Protein AF-A0A9D6RA54-F1 (afdb_monomer)

Solvent-accessible surface area (backbone atoms only — not comparable to full-atom values): 5304 Å² total; p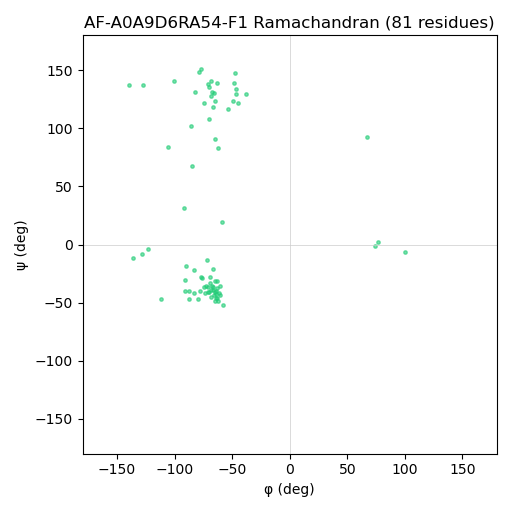er-residue (Å²): 145,68,74,66,59,56,59,49,48,66,54,46,49,54,45,52,70,48,44,46,55,50,52,51,48,48,52,70,73,42,57,52,70,67,51,49,56,52,56,65,70,61,61,75,72,72,77,72,76,74,90,79,67,75,86,63,73,68,42,63,38,93,88,78,63,48,81,34,62,76,90,52,57,53,40,91,87,79,67,50,74,52,126

Structure (mmCIF, N/CA/C/O backbone):
data_AF-A0A9D6RA54-F1
#
_entry.id   AF-A0A9D6RA54-F1
#
loop_
_atom_site.group_PDB
_atom_site.id
_atom_site.type_symbol
_atom_site.label_atom_id
_atom_site.label_alt_id
_atom_site.label_comp_id
_atom_site.label_asym_id
_atom_site.label_entity_id
_atom_site.label_seq_id
_atom_site.pdbx_PDB_ins_code
_atom_site.Cartn_x
_atom_site.Cartn_y
_atom_site.Cartn_z
_atom_site.occupancy
_atom_site.B_iso_or_equiv
_atom_site.auth_seq_id
_atom_site.auth_comp_id
_atom_site.auth_asym_id
_atom_site.auth_atom_id
_atom_site.pdbx_PDB_model_num
ATOM 1 N N . MET A 1 1 ? 26.287 26.261 -37.865 1.00 54.12 1 MET A N 1
ATOM 2 C CA . MET A 1 1 ? 24.999 25.846 -37.258 1.00 54.12 1 MET A CA 1
ATOM 3 C C . MET A 1 1 ? 24.674 24.364 -37.535 1.00 54.12 1 MET A C 1
ATOM 5 O O . MET A 1 1 ? 23.516 24.039 -37.731 1.00 54.12 1 MET A O 1
ATOM 9 N N . MET A 1 2 ? 25.660 23.444 -37.551 1.00 58.62 2 MET A N 1
ATOM 10 C CA . MET A 1 2 ? 25.414 22.013 -37.866 1.00 58.62 2 MET A CA 1
ATOM 11 C C . MET A 1 2 ? 26.141 21.013 -36.938 1.00 58.62 2 MET A C 1
ATOM 13 O O . MET A 1 2 ? 25.791 19.843 -36.925 1.00 58.62 2 MET A O 1
ATOM 17 N N . MET A 1 3 ? 27.088 21.450 -36.096 1.00 66.31 3 MET A N 1
ATOM 18 C CA . MET A 1 3 ? 27.836 20.553 -35.189 1.00 66.31 3 MET A CA 1
ATOM 19 C C . MET A 1 3 ? 27.088 20.231 -33.880 1.00 66.31 3 MET A C 1
ATOM 21 O O . MET A 1 3 ? 27.345 19.206 -33.261 1.00 66.31 3 MET A O 1
ATOM 25 N N . GLY A 1 4 ? 26.128 21.070 -33.469 1.00 68.75 4 GLY A N 1
ATOM 26 C CA . GLY A 1 4 ? 25.360 20.869 -32.231 1.00 68.75 4 GLY A CA 1
ATOM 27 C C . GLY A 1 4 ? 24.265 19.804 -32.338 1.00 68.75 4 GLY A C 1
ATOM 28 O O . GLY A 1 4 ? 23.954 19.144 -31.352 1.00 68.75 4 GLY A O 1
ATOM 29 N N . ALA A 1 5 ? 23.718 19.589 -33.540 1.00 72.62 5 ALA A N 1
ATOM 30 C CA . ALA A 1 5 ? 22.674 18.591 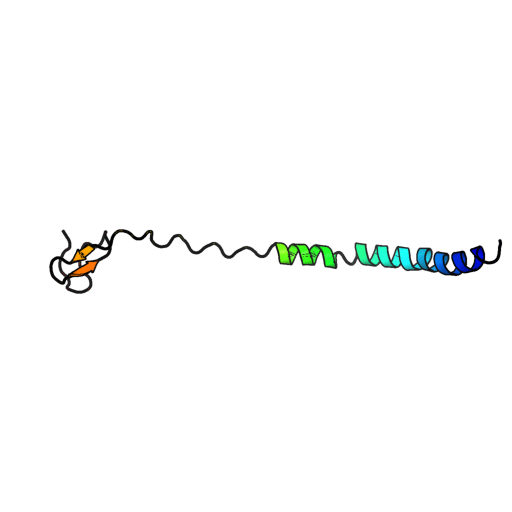-33.751 1.00 72.62 5 ALA A CA 1
ATOM 31 C C . ALA A 1 5 ? 23.211 17.165 -33.539 1.00 72.62 5 ALA A C 1
ATOM 33 O O . ALA A 1 5 ? 22.546 16.356 -32.906 1.00 72.62 5 ALA A O 1
ATOM 34 N N . GLY A 1 6 ? 24.438 16.868 -33.985 1.00 79.81 6 GLY A N 1
ATOM 35 C CA . GLY A 1 6 ? 25.028 15.529 -33.865 1.00 79.81 6 GLY A CA 1
ATOM 36 C C . GLY A 1 6 ? 25.243 15.071 -32.419 1.00 79.81 6 GLY A C 1
ATOM 37 O O . GLY A 1 6 ? 24.850 13.961 -32.070 1.00 79.81 6 GLY A O 1
ATOM 38 N N . LEU A 1 7 ? 25.797 15.934 -31.557 1.00 83.19 7 LEU A N 1
ATOM 39 C CA . LEU A 1 7 ? 25.981 15.633 -30.129 1.00 83.19 7 LEU A CA 1
ATOM 40 C C . LEU A 1 7 ? 24.629 15.456 -29.420 1.00 83.19 7 LEU A C 1
ATOM 42 O O . LEU A 1 7 ? 24.465 14.559 -28.594 1.00 83.19 7 LEU A O 1
ATOM 46 N N . LEU A 1 8 ? 23.651 16.293 -29.780 1.00 82.69 8 LEU A N 1
ATOM 47 C CA . LEU A 1 8 ? 22.302 16.221 -29.236 1.00 82.69 8 LEU A CA 1
ATOM 48 C C . LEU A 1 8 ? 21.628 14.896 -29.612 1.00 82.69 8 LEU A C 1
ATOM 50 O O . LEU A 1 8 ? 21.081 14.235 -28.737 1.00 82.69 8 LEU A O 1
ATOM 54 N N . PHE A 1 9 ? 21.717 14.468 -30.874 1.00 85.94 9 PHE A N 1
ATOM 55 C CA . PHE A 1 9 ? 21.201 13.170 -31.312 1.00 85.94 9 PHE A CA 1
ATOM 56 C C . PHE A 1 9 ? 21.952 12.007 -30.652 1.00 85.94 9 PHE A C 1
ATOM 58 O O . PHE A 1 9 ? 21.316 11.065 -30.192 1.00 85.94 9 PHE A O 1
ATOM 65 N N . MET A 1 10 ? 23.275 12.083 -30.510 1.00 85.00 10 MET A N 1
ATOM 66 C CA . MET A 1 10 ? 24.066 11.032 -29.860 1.00 85.00 10 MET A CA 1
ATOM 67 C C . MET A 1 10 ? 23.704 10.829 -28.378 1.00 85.00 10 MET A C 1
ATOM 69 O O . MET A 1 10 ? 23.782 9.704 -27.894 1.00 85.00 10 MET A O 1
ATOM 73 N N . LEU A 1 11 ? 23.290 11.880 -27.662 1.00 87.88 11 LEU A N 1
ATOM 74 C CA . LEU A 1 11 ? 22.833 11.788 -26.268 1.00 87.88 11 LEU A CA 1
ATOM 75 C C . LEU A 1 11 ? 21.333 11.483 -26.151 1.00 87.88 11 LEU A C 1
ATOM 77 O O . LEU A 1 11 ? 20.940 10.676 -25.309 1.00 87.88 11 LEU A O 1
ATOM 81 N N . LEU A 1 12 ? 20.490 12.083 -26.999 1.00 88.62 12 LEU A N 1
ATOM 82 C CA . LEU A 1 12 ? 19.039 11.872 -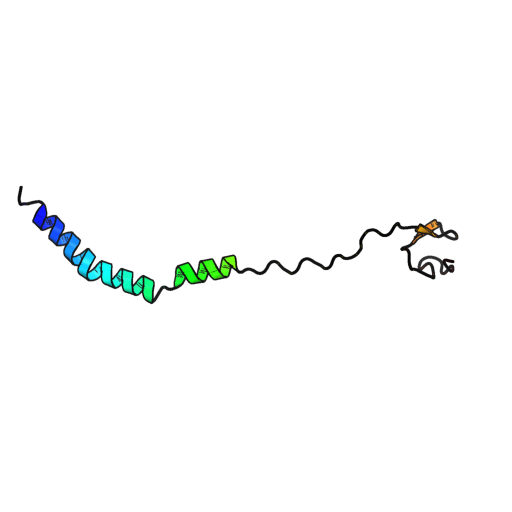26.966 1.00 88.62 12 LEU A CA 1
ATOM 83 C C . LEU A 1 12 ? 18.642 10.480 -27.442 1.00 88.62 12 LEU A C 1
ATOM 85 O O . LEU A 1 12 ? 17.761 9.879 -26.839 1.00 88.62 12 LEU A O 1
ATOM 89 N N . ILE A 1 13 ? 19.270 9.950 -28.493 1.00 90.25 13 ILE A N 1
ATOM 90 C CA . ILE A 1 13 ? 18.909 8.640 -29.048 1.00 90.25 13 ILE A CA 1
ATOM 91 C C . ILE A 1 13 ? 19.025 7.526 -27.991 1.00 90.25 13 ILE A C 1
ATOM 93 O O . ILE A 1 13 ? 18.028 6.842 -27.778 1.00 90.25 13 ILE A O 1
ATOM 97 N N . PRO A 1 14 ? 20.143 7.338 -27.264 1.00 87.75 14 PRO A N 1
ATOM 98 C CA . PRO A 1 14 ? 20.213 6.319 -26.219 1.00 87.75 14 PRO A CA 1
ATOM 99 C C . PRO A 1 14 ? 19.337 6.660 -25.005 1.00 87.75 14 PRO A C 1
ATOM 101 O O . PRO A 1 14 ? 18.755 5.754 -24.416 1.00 87.75 14 PRO A O 1
ATOM 104 N N . LEU A 1 15 ? 19.160 7.936 -24.643 1.00 89.69 15 LEU A N 1
ATOM 105 C CA . LEU A 1 15 ? 18.260 8.318 -23.546 1.00 89.69 15 LEU A CA 1
ATOM 106 C C . LEU A 1 15 ? 16.798 7.955 -23.859 1.00 89.69 15 LEU A C 1
ATOM 108 O O . LEU A 1 15 ? 16.062 7.508 -2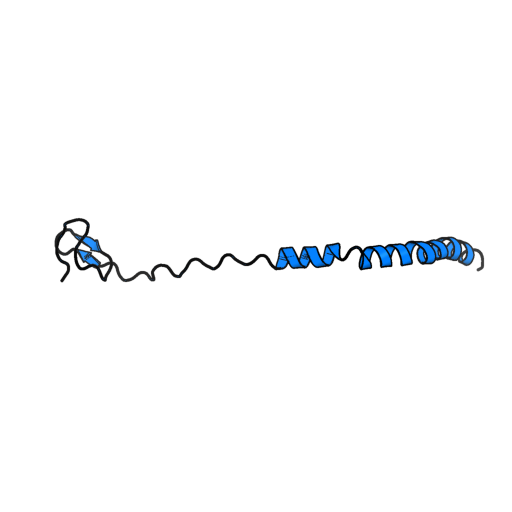2.985 1.00 89.69 15 LEU A O 1
ATOM 112 N N . ILE A 1 16 ? 16.386 8.105 -25.115 1.00 90.81 16 ILE A N 1
ATOM 113 C CA . ILE A 1 16 ? 15.034 7.776 -25.568 1.00 90.81 16 ILE A CA 1
ATOM 114 C C . ILE A 1 16 ? 14.894 6.266 -25.781 1.00 90.81 16 ILE A C 1
ATOM 116 O O . ILE A 1 16 ? 13.935 5.670 -25.308 1.00 90.81 16 ILE A O 1
ATOM 120 N N . VAL A 1 17 ? 15.848 5.621 -26.451 1.00 92.75 17 VAL A N 1
ATOM 121 C CA . VAL A 1 17 ? 15.759 4.194 -26.810 1.00 92.75 17 VAL A CA 1
ATOM 122 C C . VAL A 1 17 ? 16.032 3.275 -25.624 1.00 92.75 17 VAL A C 1
ATOM 124 O O . VAL A 1 17 ? 15.512 2.169 -25.589 1.00 92.75 17 VAL A O 1
ATOM 127 N N . ILE A 1 18 ? 16.831 3.706 -24.650 1.00 90.38 18 ILE A N 1
ATOM 128 C CA . ILE A 1 18 ? 17.210 2.890 -23.490 1.00 90.38 18 ILE A CA 1
ATOM 129 C C . ILE A 1 18 ? 16.571 3.462 -22.225 1.00 90.38 18 ILE A C 1
ATOM 131 O O . ILE A 1 18 ? 15.954 2.726 -21.459 1.00 90.38 18 ILE A O 1
ATOM 135 N N . GLY A 1 19 ? 16.651 4.778 -22.022 1.00 90.44 19 GLY A N 1
ATOM 136 C CA . GLY A 1 19 ? 16.092 5.427 -20.836 1.00 90.44 19 GLY A CA 1
ATOM 137 C C . GLY A 1 19 ? 14.565 5.395 -20.789 1.00 90.44 19 GLY A C 1
ATOM 138 O O . GLY A 1 19 ? 14.016 5.035 -19.752 1.00 90.44 19 GLY A O 1
ATOM 139 N N . ALA A 1 20 ? 13.866 5.697 -21.889 1.00 90.69 20 ALA A N 1
ATOM 140 C CA . ALA A 1 20 ? 12.400 5.676 -21.893 1.00 90.69 20 ALA A CA 1
ATOM 141 C C . ALA A 1 20 ? 11.809 4.278 -21.612 1.00 90.69 20 ALA A C 1
ATOM 143 O O . ALA A 1 20 ? 10.963 4.183 -20.722 1.00 90.69 20 ALA A O 1
ATOM 144 N N . PRO A 1 21 ? 12.243 3.179 -22.263 1.00 91.69 21 PRO A N 1
ATOM 145 C CA . PRO A 1 21 ? 11.736 1.854 -21.917 1.00 91.69 21 PRO A CA 1
ATOM 146 C C . PRO A 1 21 ? 12.170 1.404 -20.523 1.00 91.69 21 PRO A C 1
ATOM 148 O O . PRO A 1 21 ? 11.358 0.797 -19.831 1.00 91.69 21 PRO A O 1
ATOM 151 N N . LEU A 1 22 ? 13.380 1.743 -20.057 1.00 89.75 22 LEU A N 1
ATOM 152 C CA . LEU A 1 22 ? 13.767 1.453 -18.672 1.00 89.75 22 LEU A CA 1
ATOM 153 C C . LEU A 1 22 ? 12.867 2.174 -17.662 1.00 89.75 22 LEU A C 1
ATOM 155 O O . LEU A 1 22 ? 12.438 1.559 -16.691 1.00 89.75 22 LEU A O 1
ATOM 159 N N . LEU A 1 23 ? 12.520 3.440 -17.898 1.00 85.19 23 LEU A N 1
ATOM 160 C CA . LEU A 1 23 ? 11.627 4.215 -17.030 1.00 85.19 23 LEU A CA 1
ATOM 161 C C . LEU A 1 23 ? 10.203 3.636 -17.046 1.00 85.19 23 LEU A C 1
ATOM 163 O O 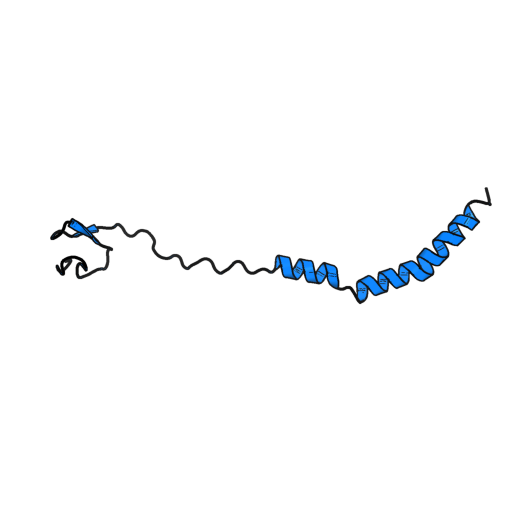. LEU A 1 23 ? 9.591 3.446 -15.995 1.00 85.19 23 LEU A O 1
ATOM 167 N N . ILE A 1 24 ? 9.698 3.282 -18.229 1.00 86.75 24 ILE A N 1
ATOM 168 C CA . ILE A 1 24 ? 8.388 2.641 -18.398 1.00 86.75 24 ILE A CA 1
ATOM 169 C C . ILE A 1 24 ? 8.341 1.296 -17.657 1.00 86.75 24 ILE A C 1
ATOM 171 O O . ILE A 1 24 ? 7.380 1.030 -16.938 1.00 86.75 24 ILE A O 1
ATOM 175 N N . VAL A 1 25 ? 9.394 0.481 -17.750 1.00 88.62 25 VAL A N 1
ATOM 176 C CA . VAL A 1 25 ? 9.518 -0.777 -16.997 1.00 88.62 25 VAL A CA 1
ATOM 177 C C . VAL A 1 25 ? 9.580 -0.516 -15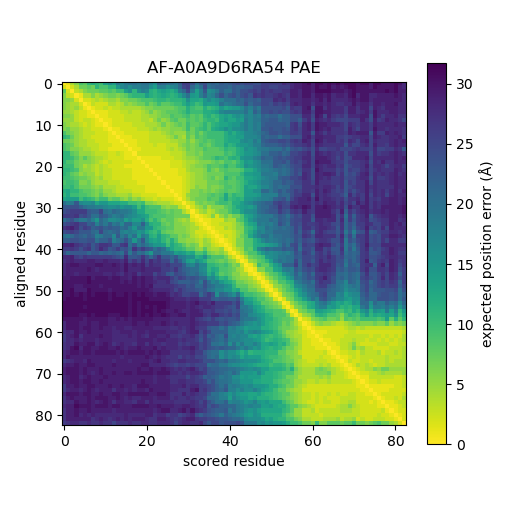.490 1.00 88.62 25 VAL A C 1
ATOM 179 O O . VAL A 1 25 ? 8.895 -1.195 -14.731 1.00 88.62 25 VAL A O 1
ATOM 182 N N . VAL A 1 26 ? 10.322 0.496 -15.036 1.00 84.62 26 VAL A N 1
ATOM 183 C CA . VAL A 1 26 ? 10.404 0.872 -13.614 1.00 84.62 26 VAL A CA 1
ATOM 184 C C . VAL A 1 26 ? 9.062 1.366 -13.065 1.00 84.62 26 VAL A C 1
ATOM 186 O O . VAL A 1 26 ? 8.776 1.112 -11.905 1.00 84.62 26 VAL A O 1
ATOM 189 N N . LEU A 1 27 ? 8.210 2.009 -13.863 1.00 76.94 27 LEU A N 1
ATOM 190 C CA . LEU A 1 27 ? 6.858 2.421 -13.451 1.00 76.94 27 LEU A CA 1
ATOM 191 C C . LEU A 1 27 ? 5.850 1.268 -13.457 1.00 76.94 27 LEU A C 1
ATOM 193 O O . LEU A 1 27 ? 5.002 1.185 -12.571 1.00 76.94 27 LEU A O 1
ATOM 197 N N . LEU A 1 28 ? 5.927 0.390 -14.458 1.00 79.06 28 LEU A N 1
ATOM 198 C CA . LEU A 1 28 ? 5.014 -0.746 -14.597 1.00 79.06 28 LEU A CA 1
ATOM 199 C C . LEU A 1 28 ? 5.319 -1.850 -13.578 1.00 79.06 28 LEU A C 1
ATOM 201 O O . LEU A 1 28 ? 4.403 -2.413 -12.986 1.00 79.06 28 LEU A O 1
ATOM 205 N N . VAL A 1 29 ? 6.603 -2.144 -13.357 1.00 76.94 29 VAL A N 1
ATOM 206 C CA . VAL A 1 29 ? 7.065 -3.126 -12.363 1.00 76.94 29 VAL A CA 1
ATOM 207 C C . VAL A 1 29 ? 7.146 -2.483 -10.981 1.00 76.94 29 VAL A C 1
ATOM 209 O O . VAL A 1 29 ? 6.717 -3.060 -9.984 1.00 76.94 29 VAL A O 1
ATOM 212 N N . GLY A 1 30 ? 7.649 -1.254 -10.909 1.00 66.12 30 GLY A N 1
ATOM 213 C CA . GLY A 1 30 ? 7.650 -0.447 -9.701 1.00 66.12 30 GLY A CA 1
ATOM 214 C C . GLY A 1 30 ? 6.337 0.301 -9.532 1.00 66.12 30 GLY A C 1
ATOM 215 O O . GLY A 1 30 ? 6.330 1.526 -9.414 1.00 66.12 30 GLY A O 1
ATOM 216 N N . GLY A 1 31 ? 5.253 -0.437 -9.283 1.00 68.25 31 GLY A N 1
ATOM 217 C CA . GLY A 1 31 ? 4.094 0.073 -8.527 1.00 68.25 31 GLY A CA 1
ATOM 218 C C . GLY A 1 31 ? 4.452 0.541 -7.097 1.00 68.25 31 GLY A C 1
ATOM 219 O O . GLY A 1 31 ? 3.599 0.610 -6.216 1.00 68.25 31 GLY A O 1
ATOM 220 N N . GLY A 1 32 ? 5.736 0.808 -6.843 1.00 64.56 32 GLY A N 1
ATOM 221 C CA . GLY A 1 32 ? 6.428 0.710 -5.574 1.00 64.56 32 GLY A CA 1
ATOM 222 C C . GLY A 1 32 ? 6.324 1.967 -4.740 1.00 64.56 32 GLY A C 1
ATOM 223 O O . GLY A 1 32 ? 5.968 1.862 -3.575 1.00 64.56 32 GLY A O 1
ATOM 224 N N . LEU A 1 33 ? 6.549 3.158 -5.302 1.00 63.75 33 LEU A N 1
ATOM 225 C CA . LEU A 1 33 ? 6.409 4.376 -4.497 1.00 63.75 33 LEU A CA 1
ATOM 226 C C . LEU A 1 33 ? 4.929 4.632 -4.169 1.00 63.75 33 LEU A C 1
ATOM 228 O O . LEU A 1 33 ? 4.558 4.934 -3.039 1.00 63.75 33 LEU A O 1
ATOM 232 N N . THR A 1 34 ? 4.048 4.414 -5.138 1.00 65.31 34 THR A N 1
ATOM 233 C CA . THR A 1 34 ? 2.623 4.728 -5.020 1.00 65.31 34 THR A CA 1
ATOM 234 C C . THR A 1 34 ? 1.869 3.772 -4.096 1.00 65.31 34 THR A C 1
ATOM 236 O O . THR A 1 34 ? 0.977 4.220 -3.376 1.00 65.31 34 THR A O 1
ATOM 239 N N . ALA A 1 35 ? 2.214 2.480 -4.073 1.00 66.31 35 ALA A N 1
ATOM 240 C CA . ALA A 1 35 ? 1.647 1.537 -3.109 1.00 66.31 35 ALA A CA 1
ATOM 241 C C . ALA A 1 35 ? 2.170 1.791 -1.682 1.00 66.31 35 ALA A C 1
ATOM 243 O O . ALA A 1 35 ? 1.393 1.710 -0.729 1.00 66.31 35 ALA A O 1
ATOM 244 N N . LEU A 1 36 ? 3.444 2.185 -1.526 1.00 64.06 36 LEU A N 1
ATOM 245 C CA . LEU A 1 36 ? 4.031 2.502 -0.217 1.00 64.06 36 LEU A CA 1
ATOM 246 C C . LEU A 1 36 ? 3.387 3.727 0.430 1.00 64.06 36 LEU A C 1
ATOM 248 O O . LEU A 1 36 ? 2.980 3.658 1.588 1.00 64.06 36 LEU A O 1
ATOM 252 N N . LEU A 1 37 ? 3.239 4.831 -0.309 1.00 69.00 37 LEU A N 1
ATOM 253 C CA . LEU A 1 37 ? 2.575 6.021 0.233 1.00 69.00 37 LEU A CA 1
ATOM 254 C C . LEU A 1 37 ? 1.125 5.721 0.642 1.00 69.00 37 LEU A C 1
ATOM 256 O O . LEU A 1 37 ? 0.655 6.215 1.666 1.00 69.00 37 LEU A O 1
ATOM 260 N N . ARG A 1 38 ? 0.431 4.861 -0.112 1.00 70.50 38 ARG A N 1
ATOM 261 C CA . ARG A 1 38 ? -0.939 4.435 0.205 1.00 70.50 38 ARG A CA 1
ATOM 262 C C . ARG A 1 38 ? -1.005 3.607 1.490 1.00 70.50 38 ARG A C 1
ATOM 264 O O . ARG A 1 38 ? -1.945 3.765 2.261 1.00 70.50 38 ARG A O 1
ATOM 271 N N . SER A 1 39 ? -0.000 2.773 1.749 1.00 61.88 39 SER A N 1
ATOM 272 C CA . SER A 1 39 ? 0.067 1.967 2.970 1.00 61.88 39 SER A CA 1
ATOM 273 C C . SER A 1 39 ? 0.431 2.791 4.206 1.00 61.88 39 SER A C 1
ATOM 275 O O . SER A 1 39 ? -0.120 2.532 5.272 1.00 61.88 39 SER A O 1
ATOM 277 N N . LEU A 1 40 ? 1.307 3.798 4.085 1.00 68.50 40 LEU A N 1
ATOM 278 C CA . LEU A 1 40 ? 1.586 4.712 5.202 1.00 68.50 40 LEU A CA 1
ATOM 279 C C . LEU A 1 40 ? 0.377 5.604 5.519 1.00 68.50 40 LEU A C 1
ATOM 281 O O . LEU A 1 40 ? 0.080 5.847 6.687 1.00 68.50 40 LEU A O 1
ATOM 285 N N . SER A 1 41 ? -0.337 6.070 4.492 1.00 74.75 41 SER A N 1
ATOM 286 C CA . SER A 1 41 ? -1.530 6.906 4.662 1.00 74.75 41 SER A CA 1
ATOM 287 C C . SER A 1 41 ? -2.714 6.148 5.269 1.00 74.75 41 SER A C 1
ATOM 289 O O . SER A 1 41 ? -3.545 6.757 5.936 1.00 74.75 41 SER A O 1
ATOM 291 N N . ASN A 1 42 ? -2.795 4.835 5.052 1.00 68.25 42 ASN A N 1
ATOM 292 C CA . ASN A 1 42 ? -3.852 3.980 5.586 1.00 68.25 42 ASN A CA 1
ATOM 293 C C . ASN A 1 42 ? -3.484 3.352 6.935 1.00 68.25 42 ASN A C 1
ATOM 295 O O . ASN A 1 42 ? -3.941 2.252 7.227 1.00 68.25 42 ASN A O 1
ATOM 299 N N . ASN A 1 43 ? -2.688 4.019 7.775 1.00 73.56 43 ASN A N 1
ATOM 300 C CA . ASN A 1 43 ? -2.546 3.587 9.162 1.00 73.56 43 ASN A CA 1
ATOM 301 C C . ASN A 1 43 ? -3.874 3.889 9.890 1.00 73.56 43 ASN A C 1
ATOM 303 O O . ASN A 1 43 ? -4.197 5.069 10.080 1.00 73.56 43 ASN A O 1
ATOM 307 N N . PRO A 1 44 ? -4.699 2.882 10.242 1.00 63.50 44 PRO A N 1
ATOM 308 C CA . PRO A 1 44 ? -5.959 3.148 10.906 1.00 63.50 44 PRO A CA 1
ATOM 309 C C . PRO A 1 44 ? -5.629 3.711 12.283 1.00 63.50 44 PRO A C 1
ATOM 311 O O 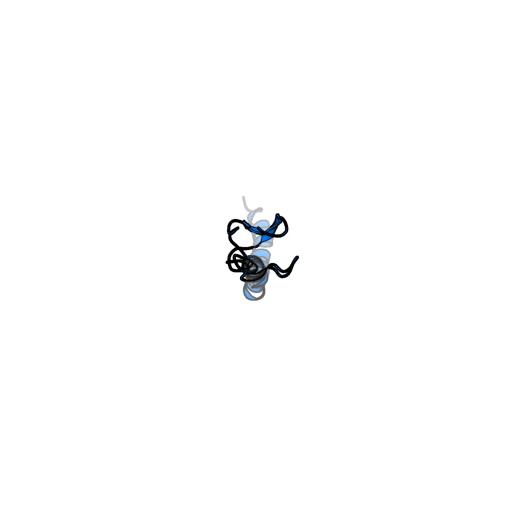. PRO A 1 44 ? -4.984 3.053 13.099 1.00 63.50 44 PRO A O 1
ATOM 314 N N . LYS A 1 45 ? -6.062 4.951 12.538 1.00 63.09 45 LYS A N 1
ATOM 315 C CA . LYS A 1 45 ? -6.092 5.515 13.886 1.00 63.09 45 LYS A CA 1
ATOM 316 C C . LYS A 1 45 ? -6.685 4.439 14.803 1.00 63.09 45 LYS A C 1
ATOM 318 O O . LYS A 1 45 ? -7.801 4.000 14.510 1.00 63.09 45 LYS A O 1
ATOM 323 N N . PRO A 1 46 ? -5.967 3.990 15.855 1.00 69.50 46 PRO A N 1
ATOM 324 C CA . PRO A 1 46 ? -6.533 3.072 16.830 1.00 69.50 46 PRO A CA 1
ATOM 325 C C . PRO A 1 46 ? -7.908 3.613 17.218 1.00 69.50 46 PRO A C 1
ATOM 327 O O . PRO A 1 46 ? -8.000 4.828 17.454 1.00 69.50 46 PRO A O 1
ATOM 330 N N . PRO A 1 47 ? -8.974 2.788 17.186 1.00 65.56 47 PRO A N 1
ATOM 331 C CA . PRO A 1 47 ? -10.298 3.252 17.558 1.00 65.56 47 PRO A CA 1
ATOM 332 C C . PRO A 1 47 ? -10.141 3.963 18.892 1.00 65.56 47 PRO A C 1
ATOM 334 O O . PRO A 1 47 ? -9.532 3.418 19.817 1.00 65.56 47 PRO A O 1
ATOM 337 N N . ALA A 1 48 ? -10.566 5.229 18.921 1.00 64.88 48 ALA A N 1
ATOM 338 C CA . ALA A 1 48 ? -10.476 6.038 20.120 1.00 64.88 48 ALA A CA 1
ATOM 339 C C . ALA A 1 48 ? -10.996 5.183 21.282 1.00 64.88 48 ALA A C 1
ATOM 341 O O . ALA A 1 48 ? -12.013 4.500 21.096 1.00 64.88 48 ALA A O 1
ATOM 342 N N . PRO A 1 49 ? -10.290 5.148 22.429 1.00 71.75 49 PRO A N 1
ATOM 343 C CA . PRO A 1 49 ? -10.785 4.408 23.574 1.00 71.75 49 PRO A CA 1
ATOM 344 C C . PRO A 1 49 ? -12.248 4.809 23.791 1.00 71.75 49 PRO A C 1
ATOM 346 O O . PRO A 1 49 ? -12.580 5.986 23.589 1.00 71.75 49 PRO A O 1
ATOM 349 N N . PRO A 1 50 ? -13.132 3.846 24.117 1.00 71.12 50 PRO A N 1
ATOM 350 C CA . PRO A 1 50 ? -14.540 4.140 24.342 1.00 71.12 50 PRO A CA 1
ATOM 351 C C . PRO A 1 50 ? -14.654 5.352 25.274 1.00 71.12 50 PRO A C 1
ATOM 353 O O . PRO A 1 50 ? -13.772 5.513 26.122 1.00 71.12 50 PRO A O 1
ATOM 356 N N . PRO A 1 51 ? -15.686 6.206 25.145 1.00 66.88 51 PRO A N 1
ATOM 357 C CA . PRO A 1 51 ? -15.911 7.303 26.078 1.00 66.88 51 PRO A CA 1
ATOM 358 C C . PRO A 1 51 ? -16.171 6.713 27.471 1.00 66.88 51 PRO A C 1
ATOM 360 O O . PRO A 1 51 ? -17.307 6.470 27.872 1.00 66.88 51 PRO A O 1
ATOM 363 N N . VAL A 1 52 ? -15.106 6.384 28.199 1.00 59.09 52 VAL A N 1
ATOM 364 C CA . VAL A 1 52 ? -15.197 5.803 29.527 1.00 59.09 52 VAL A CA 1
ATOM 365 C C . VAL A 1 52 ? -15.321 6.948 30.506 1.00 59.09 52 VAL A C 1
ATOM 367 O O . VAL A 1 52 ? -14.358 7.618 30.859 1.00 59.09 52 VAL A O 1
ATOM 370 N N . ALA A 1 53 ? -16.574 7.107 30.918 1.00 60.91 53 ALA A N 1
ATOM 371 C CA . ALA A 1 53 ? -17.065 7.949 31.986 1.00 60.91 53 ALA A CA 1
ATOM 372 C C . ALA A 1 53 ? -16.926 9.454 31.727 1.00 60.91 53 ALA A C 1
ATOM 374 O O . ALA A 1 53 ? -15.978 10.116 32.143 1.00 60.91 53 ALA A O 1
ATOM 375 N N . THR A 1 54 ? -18.000 10.017 31.173 1.00 51.69 54 THR A N 1
ATOM 376 C CA . THR A 1 54 ? -18.505 11.309 31.642 1.00 51.69 54 THR A CA 1
ATOM 377 C C . THR A 1 54 ? -18.360 11.376 33.170 1.00 51.69 54 THR A C 1
ATOM 379 O O . THR A 1 54 ? -18.784 10.429 33.844 1.00 51.69 54 THR A O 1
ATOM 382 N N . PRO A 1 55 ? -17.768 12.441 33.740 1.00 60.25 55 PRO A N 1
ATOM 383 C CA . PRO A 1 55 ? -17.683 12.613 35.183 1.00 60.25 55 PRO A CA 1
ATOM 384 C C . PRO A 1 55 ? -19.102 12.784 35.725 1.00 60.25 55 PRO A C 1
ATOM 386 O O . PRO A 1 55 ? -19.658 13.877 35.761 1.00 60.25 55 PRO A O 1
ATOM 389 N N . THR A 1 56 ? -19.732 11.671 36.090 1.00 60.66 56 THR A N 1
ATOM 390 C CA . THR A 1 56 ? -20.969 11.702 36.857 1.00 60.66 56 THR A CA 1
ATOM 391 C C . THR A 1 56 ? -20.600 12.282 38.222 1.00 60.66 56 THR A C 1
ATOM 393 O O . THR A 1 56 ? -19.598 11.836 38.789 1.00 60.66 56 THR A O 1
ATOM 396 N N . PRO A 1 57 ? -21.326 13.292 38.733 1.00 61.59 57 PRO A N 1
ATOM 397 C CA . PRO A 1 57 ? -20.941 14.002 39.947 1.00 61.59 57 PRO A CA 1
ATOM 398 C C . PRO A 1 57 ? -20.708 13.009 41.087 1.00 61.59 57 PRO A C 1
ATOM 400 O O . PRO A 1 57 ? -21.611 12.264 41.472 1.00 61.59 57 PRO A O 1
ATOM 403 N N . ALA A 1 58 ? -19.468 12.960 41.577 1.00 69.56 58 ALA A N 1
ATOM 404 C CA . ALA A 1 58 ? -19.103 12.140 42.718 1.00 69.56 58 ALA A CA 1
ATOM 405 C C . ALA A 1 58 ? -19.843 12.679 43.949 1.00 69.56 58 ALA A C 1
ATOM 407 O O . ALA A 1 58 ? -19.737 13.859 44.279 1.00 69.56 58 ALA A O 1
ATOM 408 N N . ARG A 1 59 ? -20.623 11.820 44.608 1.00 76.81 59 ARG A N 1
ATOM 409 C CA . ARG A 1 59 ? -21.333 12.139 45.854 1.00 76.81 59 ARG A CA 1
ATOM 410 C C . ARG A 1 59 ? -20.554 11.566 47.031 1.00 76.81 59 ARG A C 1
ATOM 412 O O . ARG A 1 59 ? -20.031 10.464 46.924 1.00 76.81 59 ARG A O 1
ATOM 419 N N . ALA A 1 60 ? -20.468 12.273 48.152 1.00 85.38 60 ALA A N 1
ATOM 420 C CA . ALA A 1 60 ? -19.820 11.737 49.349 1.00 85.38 60 ALA A CA 1
ATOM 421 C C . ALA A 1 60 ? -20.750 10.773 50.107 1.00 85.38 60 ALA A C 1
ATOM 423 O O . ALA A 1 60 ? -21.970 10.939 50.117 1.00 85.38 60 ALA A O 1
ATOM 424 N N . CYS A 1 61 ? -20.177 9.764 50.760 1.00 88.69 61 CYS A N 1
ATOM 425 C CA . CYS A 1 61 ? -20.909 8.854 51.634 1.00 88.69 61 CYS A CA 1
ATOM 426 C C . CYS A 1 61 ? -21.381 9.595 52.889 1.00 88.69 61 CYS A C 1
ATOM 428 O O . CYS A 1 61 ? -20.531 10.148 53.587 1.00 88.69 61 CYS A O 1
ATOM 430 N N . PRO A 1 62 ? -22.670 9.538 53.264 1.00 83.19 62 PRO A N 1
ATOM 431 C CA . PRO A 1 62 ? -23.143 10.169 54.497 1.00 83.19 62 PRO A CA 1
ATOM 432 C C . PRO A 1 62 ? -22.577 9.507 55.765 1.00 83.19 62 PRO A C 1
ATOM 434 O O . PRO A 1 62 ? -22.539 10.133 56.817 1.00 83.19 62 PRO A O 1
ATOM 437 N N . THR A 1 63 ? -22.119 8.253 55.682 1.00 88.75 63 THR A N 1
ATOM 438 C CA . THR A 1 63 ? -21.610 7.499 56.839 1.00 88.75 63 THR A CA 1
ATOM 439 C C . THR A 1 63 ? -20.103 7.656 57.044 1.00 88.75 63 THR A C 1
ATOM 441 O O . THR A 1 63 ? -19.651 7.732 58.180 1.00 88.75 63 THR A O 1
ATOM 444 N N . CYS A 1 64 ? -19.305 7.670 55.969 1.00 90.81 64 CYS A N 1
ATOM 445 C CA . CYS A 1 64 ? -17.836 7.694 56.066 1.00 90.81 64 CYS A CA 1
ATOM 446 C C . CYS A 1 64 ? -17.164 8.877 55.352 1.00 90.81 64 CYS A C 1
ATOM 448 O O . CYS A 1 64 ? -15.942 8.992 55.397 1.00 90.81 64 CYS A O 1
ATOM 450 N N . GLY A 1 65 ? -17.928 9.723 54.655 1.00 86.31 65 GLY A N 1
ATOM 451 C CA . GLY A 1 65 ? -17.428 10.914 53.959 1.00 86.31 65 GLY A CA 1
ATOM 452 C C . GLY A 1 65 ? -16.650 10.656 52.665 1.00 86.31 65 GLY A C 1
ATOM 453 O O . GLY A 1 65 ? -16.235 11.609 52.015 1.00 86.31 65 GLY A O 1
ATOM 454 N N . ARG A 1 66 ? -16.440 9.397 52.258 1.00 86.06 66 ARG A N 1
ATOM 455 C CA . ARG A 1 66 ? -15.668 9.065 51.046 1.00 86.06 66 ARG A CA 1
ATOM 456 C C . ARG A 1 66 ? -16.459 9.291 49.765 1.00 86.06 66 ARG A C 1
ATOM 458 O O . ARG A 1 66 ? -17.676 9.137 49.747 1.00 86.06 66 ARG A O 1
ATOM 465 N N . GLU A 1 67 ? -15.748 9.595 48.687 1.00 86.19 67 GLU A N 1
ATOM 466 C CA . GLU A 1 67 ? -16.324 9.808 47.361 1.00 86.19 67 GLU A CA 1
ATOM 467 C C . GLU A 1 67 ? -16.905 8.511 46.788 1.00 86.19 67 GLU A C 1
ATOM 469 O O . GLU A 1 67 ? -16.267 7.456 46.777 1.00 86.19 67 GLU A O 1
ATOM 474 N N . ILE A 1 68 ? -18.136 8.596 46.300 1.00 87.00 68 ILE A N 1
ATOM 475 C CA . ILE A 1 68 ? -18.886 7.493 45.720 1.00 87.00 68 ILE A CA 1
ATOM 476 C C . ILE A 1 68 ? -19.397 7.908 44.351 1.00 87.00 68 ILE A C 1
ATOM 478 O O . ILE A 1 68 ? -19.933 9.002 44.149 1.00 87.00 68 ILE A O 1
ATOM 482 N N . ARG A 1 69 ? -19.282 6.978 43.405 1.00 82.00 69 ARG A N 1
ATOM 483 C CA . ARG A 1 69 ? -19.919 7.127 42.107 1.00 82.00 69 ARG A CA 1
ATOM 484 C C . ARG A 1 69 ? -21.442 6.971 42.227 1.00 82.00 69 ARG A C 1
ATOM 486 O O . ARG A 1 69 ? -21.931 6.088 42.937 1.00 82.00 69 ARG A O 1
ATOM 493 N N . PRO A 1 70 ? -22.214 7.813 41.534 1.00 75.06 70 PRO A N 1
ATOM 494 C CA . PRO A 1 70 ? -23.659 7.652 41.444 1.00 75.06 70 PRO A CA 1
ATOM 495 C C . PRO A 1 70 ? -23.991 6.331 40.735 1.00 75.06 70 PRO A C 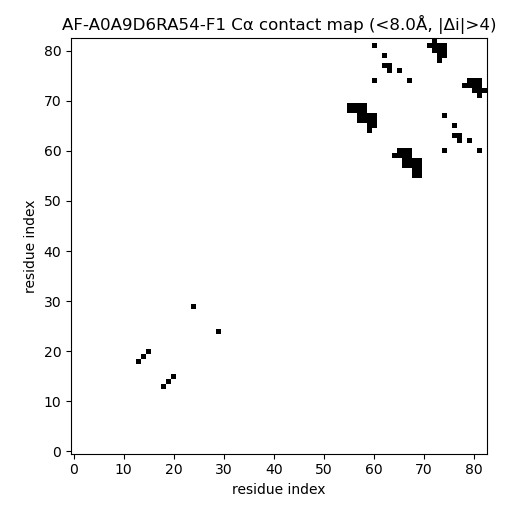1
ATOM 497 O O . PRO A 1 70 ? -23.314 5.935 39.789 1.00 75.06 70 PRO A O 1
ATOM 500 N N . GLY A 1 71 ? -25.005 5.626 41.240 1.00 78.88 71 GLY A N 1
ATOM 501 C CA . GLY A 1 71 ? -25.367 4.269 40.806 1.00 78.88 71 GLY A CA 1
ATOM 502 C C . GLY A 1 71 ? -24.861 3.148 41.722 1.00 78.88 71 GLY A C 1
ATOM 503 O O . GLY A 1 71 ? -25.230 1.994 41.530 1.00 78.88 71 GLY A O 1
ATOM 504 N N . TRP A 1 72 ? -24.046 3.454 42.735 1.00 83.12 72 TRP A N 1
ATOM 505 C CA . TRP A 1 72 ? -23.717 2.488 43.786 1.00 83.12 72 TRP A CA 1
ATOM 506 C C . TRP A 1 72 ? -24.802 2.442 44.861 1.00 83.12 72 TRP A C 1
ATOM 508 O O . TRP A 1 72 ? -25.173 3.486 45.400 1.00 83.12 72 TRP A O 1
ATOM 518 N N . ASN A 1 73 ? -25.238 1.223 45.197 1.00 86.62 73 ASN A N 1
ATOM 519 C CA . ASN A 1 73 ? -26.214 0.933 46.257 1.00 86.62 73 ASN A CA 1
ATOM 520 C C . ASN A 1 73 ? -25.550 0.693 47.620 1.00 86.62 73 ASN A C 1
ATOM 522 O O . ASN A 1 73 ? -26.210 0.755 48.652 1.00 86.62 73 ASN A O 1
ATOM 526 N N . VAL A 1 74 ? -24.246 0.403 47.633 1.00 89.31 74 VAL A N 1
ATOM 527 C CA . VAL A 1 74 ? -23.464 0.120 48.841 1.00 89.31 74 VAL A CA 1
ATOM 528 C C . VAL A 1 74 ? -22.101 0.795 48.718 1.00 89.31 74 VAL A C 1
ATOM 530 O O . VAL A 1 74 ? -21.480 0.769 47.654 1.00 89.31 74 VAL A O 1
ATOM 533 N N . CYS A 1 75 ? -21.627 1.420 49.794 1.00 90.50 75 CYS A N 1
ATOM 534 C CA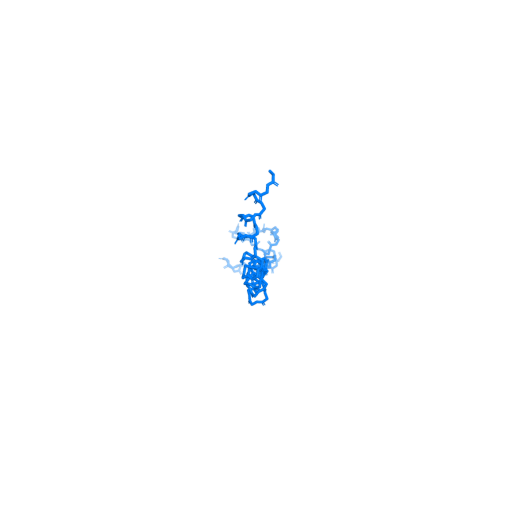 . CYS A 1 75 ? -20.301 2.026 49.839 1.00 90.50 75 CYS A CA 1
ATOM 535 C C . CYS A 1 75 ? -19.217 0.936 49.945 1.00 90.50 75 CYS A C 1
ATOM 537 O O . CYS A 1 75 ? -19.205 0.211 50.939 1.00 90.50 75 CYS A O 1
ATOM 539 N N . PRO A 1 76 ? -18.245 0.837 49.017 1.00 85.62 76 PRO A N 1
ATOM 540 C CA . PRO A 1 76 ? -17.194 -0.183 49.090 1.00 85.62 76 PRO A CA 1
ATOM 541 C C . PRO A 1 76 ? -16.167 0.079 50.194 1.00 85.62 76 PRO A C 1
ATOM 543 O O . PRO A 1 76 ? -15.365 -0.792 50.504 1.00 85.62 76 PRO A O 1
ATOM 546 N N . SER A 1 77 ? -16.148 1.281 50.774 1.00 88.56 77 SER A N 1
ATOM 547 C CA . SER A 1 77 ? -15.191 1.619 51.827 1.00 88.56 77 SER A CA 1
ATOM 548 C C . SER A 1 77 ? -15.697 1.329 53.237 1.00 88.56 77 SER A C 1
ATOM 550 O O . SER A 1 77 ? -14.880 1.051 54.105 1.00 88.56 77 SER A O 1
ATOM 552 N N . CYS A 1 78 ? -17.007 1.418 53.490 1.00 91.25 78 CYS A N 1
ATOM 553 C CA . CYS A 1 78 ? -17.580 1.176 54.822 1.00 91.25 78 CYS A CA 1
ATOM 554 C C . CYS A 1 78 ? -18.738 0.168 54.848 1.00 91.25 78 CYS A C 1
ATOM 556 O O . CYS A 1 78 ? -19.195 -0.183 55.928 1.00 91.25 78 CYS A O 1
ATOM 558 N N . GLY A 1 79 ? -19.238 -0.283 53.695 1.00 89.25 79 GLY A N 1
ATOM 559 C CA . GLY A 1 79 ? -20.352 -1.233 53.604 1.00 89.25 79 GLY A CA 1
ATOM 560 C C . GLY A 1 79 ? -21.742 -0.637 53.852 1.00 89.25 79 GLY A C 1
ATOM 561 O O . GLY A 1 79 ? -22.722 -1.374 53.822 1.00 89.25 79 GLY A O 1
ATOM 562 N N . ALA A 1 80 ? -21.861 0.676 54.079 1.00 89.44 80 ALA A N 1
ATOM 563 C CA . ALA A 1 80 ? -23.155 1.324 54.295 1.00 89.44 80 ALA A CA 1
ATOM 564 C C . ALA A 1 80 ? -24.014 1.329 53.019 1.00 89.44 80 ALA A C 1
ATOM 566 O O . ALA A 1 80 ? -23.498 1.567 51.922 1.00 89.44 80 ALA A O 1
ATOM 567 N N . ALA A 1 81 ? -25.322 1.109 53.168 1.00 88.81 81 ALA A N 1
ATOM 568 C CA . ALA A 1 81 ? -26.285 1.233 52.079 1.00 88.81 81 ALA A CA 1
ATOM 569 C C . ALA A 1 81 ? -26.469 2.707 51.679 1.00 88.81 81 ALA A C 1
ATOM 571 O O . ALA A 1 81 ? -26.580 3.586 52.533 1.00 88.81 81 ALA A O 1
ATOM 572 N N . LEU A 1 82 ? -26.482 2.974 50.376 1.00 83.06 82 LEU A N 1
ATOM 573 C CA . LEU A 1 82 ? -26.577 4.306 49.786 1.00 83.06 82 LEU A CA 1
ATOM 574 C C . LEU A 1 82 ? -27.984 4.488 49.221 1.00 83.06 82 LEU A C 1
ATOM 576 O O . LEU A 1 82 ? -28.215 4.225 48.041 1.00 83.06 82 LEU A O 1
ATOM 580 N N . THR A 1 83 ? -28.908 4.875 50.096 1.00 73.69 83 THR A N 1
ATOM 581 C CA . THR A 1 83 ? -30.303 5.190 49.757 1.00 73.69 83 THR A CA 1
ATOM 582 C C . THR A 1 83 ? -30.430 6.580 49.157 1.00 73.69 83 THR A C 1
ATOM 584 O O . THR A 1 83 ? -29.756 7.494 49.688 1.00 73.69 83 THR A O 1
#

Secondary structure (DSSP, 8-state):
--HHHHHHHHHHHHIIIIIHHHHHHHHHH-THHHHHHHHHHT---PPPPP-----PPPEEPTTT--EE-TT-SB-TTT--B--

Nearest PDB structures (foldseek):
  7mo5-assembly1_B  TM=6.886E-01  e=7.680E-01  Rattus norvegicus
  7mnu-assembly1_B  TM=7.369E-01  e=1.028E+00  Homo sapiens
  7mnv-assembly1_B  TM=7.261E-01  e=1.592E+00  Homo sapiens
  7mns-assembly1_B  TM=7.292E-01  e=1.982E+00  Homo sapiens
  3m99-assembly1_D  TM=3.866E-01  e=4.610E-01  Saccharomyces cerevisiae

Foldseek 3Di:
DPPVVVVVCVVVVCCVVPVVVVVVCCVVVCPPPVVVVVVVVPPPDDPDPPPPDDPQPFDADPVPRDTDHPPDQADPVPRDGDD

pLDDT: mean 77.53, std 11.19, range [51.69, 92.75]

Sequence (83 aa):
MMMGAGLLFMLLIPLIVIGAPLLIVVLLVGGGLTALLRSLSNNPKPPAPPPVATPTPARACPTCGREIRPGWNVCPSCGAALT

Radius of gyration: 36.74 Å; Cα contacts (8 Å, |Δi|>4): 42; chains: 1; bounding box: 58×29×95 Å

Mean predicted aligned error: 17.53 Å